Protein AF-A0A7J7LLU9-F1 (afdb_monomer_lite)

pLDDT: mean 73.97, std 15.57, range [24.39, 94.25]

Structure (mmCIF, N/CA/C/O backbone):
data_AF-A0A7J7LLU9-F1
#
_entry.id   AF-A0A7J7LLU9-F1
#
loop_
_atom_site.group_PDB
_atom_site.id
_atom_site.type_symbol
_atom_site.label_atom_id
_atom_site.label_alt_id
_atom_site.label_comp_id
_atom_site.label_asym_id
_atom_site.label_entity_id
_atom_site.label_seq_id
_atom_site.pdbx_PDB_ins_code
_atom_site.Cartn_x
_atom_site.Cartn_y
_atom_site.Cartn_z
_atom_site.occupancy
_atom_site.B_iso_or_equiv
_atom_site.auth_seq_id
_atom_site.auth_comp_id
_atom_site.auth_asym_id
_atom_site.auth_atom_id
_atom_site.pdbx_PDB_model_num
ATOM 1 N N . MET A 1 1 ? -19.104 -7.379 6.661 1.00 57.56 1 MET A N 1
ATOM 2 C CA . MET A 1 1 ? -17.693 -7.008 6.688 1.00 57.56 1 MET A CA 1
ATOM 3 C C . MET A 1 1 ? -17.121 -7.503 7.991 1.00 57.56 1 MET A C 1
ATOM 5 O O . MET A 1 1 ? -17.891 -7.613 8.938 1.00 57.56 1 MET A O 1
ATOM 9 N N . SER A 1 2 ? -15.827 -7.774 8.043 1.00 59.00 2 SER A N 1
ATOM 10 C CA . SER A 1 2 ? -15.127 -8.009 9.304 1.00 59.00 2 SER A CA 1
ATOM 11 C C . SER A 1 2 ? -13.886 -7.128 9.299 1.00 59.00 2 SER A C 1
ATOM 13 O O . SER A 1 2 ? -13.240 -7.003 8.257 1.00 59.00 2 SER A O 1
ATOM 15 N N . PHE A 1 3 ? -13.567 -6.512 10.433 1.00 58.91 3 PHE A N 1
ATOM 16 C CA . PHE A 1 3 ? -12.313 -5.789 10.603 1.00 58.91 3 PHE A CA 1
ATOM 17 C C . PHE A 1 3 ? -11.444 -6.492 11.642 1.00 58.91 3 PHE A C 1
ATOM 19 O O . PHE A 1 3 ? -11.948 -7.124 12.571 1.00 58.91 3 PHE A O 1
ATOM 26 N N . LEU A 1 4 ? -10.132 -6.385 11.471 1.00 58.47 4 LEU A N 1
ATOM 27 C CA . LEU A 1 4 ? -9.140 -6.811 12.444 1.00 58.47 4 LEU A CA 1
ATOM 28 C C . LEU A 1 4 ? -8.304 -5.590 12.811 1.00 58.47 4 LEU A C 1
ATOM 30 O O . LEU A 1 4 ? -7.737 -4.944 11.934 1.00 58.47 4 LEU A O 1
ATOM 34 N N . MET A 1 5 ? -8.205 -5.286 14.100 1.00 55.97 5 MET A N 1
ATOM 35 C CA . MET A 1 5 ? -7.286 -4.264 14.589 1.00 55.97 5 MET A CA 1
ATOM 36 C C . MET A 1 5 ? -6.122 -4.944 15.301 1.00 55.97 5 MET A C 1
ATOM 38 O O . MET A 1 5 ? -6.327 -5.760 16.198 1.00 55.97 5 MET A O 1
ATOM 42 N N . GLY A 1 6 ? -4.902 -4.632 14.875 1.00 57.25 6 GLY A N 1
ATOM 43 C CA . GLY A 1 6 ? -3.673 -5.154 15.460 1.00 57.25 6 GLY A CA 1
ATOM 44 C C . GLY A 1 6 ? -2.728 -4.023 15.844 1.00 57.25 6 GLY A C 1
ATOM 45 O O . GLY A 1 6 ? -2.480 -3.113 15.055 1.00 57.25 6 GLY A O 1
ATOM 46 N N . CYS A 1 7 ? -2.163 -4.089 17.048 1.00 57.28 7 CYS A N 1
ATOM 47 C CA . CYS A 1 7 ? -1.065 -3.214 17.449 1.00 57.28 7 CYS A CA 1
ATOM 48 C C . CYS A 1 7 ? 0.273 -3.869 17.091 1.00 57.28 7 CYS A C 1
ATOM 50 O O . CYS A 1 7 ? 0.553 -5.006 17.475 1.00 57.28 7 CYS A O 1
ATOM 52 N N . PHE A 1 8 ? 1.115 -3.149 16.358 1.00 57.97 8 PHE A N 1
ATOM 53 C CA . PHE A 1 8 ? 2.478 -3.547 16.058 1.00 57.97 8 PHE A CA 1
ATOM 54 C C . PHE A 1 8 ? 3.443 -2.906 17.057 1.00 57.97 8 PHE A C 1
ATOM 56 O O . PHE A 1 8 ? 3.805 -1.731 16.953 1.00 57.97 8 PHE A O 1
ATOM 63 N N . ARG A 1 9 ? 3.919 -3.723 18.004 1.00 53.53 9 ARG A N 1
ATOM 64 C CA . ARG A 1 9 ? 4.919 -3.332 19.004 1.00 53.53 9 ARG A CA 1
ATOM 65 C C . ARG A 1 9 ? 6.107 -4.283 18.990 1.00 53.53 9 ARG A C 1
ATOM 67 O O . ARG A 1 9 ? 6.215 -5.179 19.816 1.00 53.53 9 ARG A O 1
ATOM 74 N N . ASN A 1 10 ? 6.990 -4.112 18.006 1.00 50.97 10 ASN A N 1
ATOM 75 C CA . ASN A 1 10 ? 8.304 -4.768 17.884 1.00 50.97 10 ASN A CA 1
ATOM 76 C C . ASN A 1 10 ? 8.353 -6.312 18.053 1.00 50.97 10 ASN A C 1
ATOM 78 O O . ASN A 1 10 ? 9.434 -6.897 18.132 1.00 50.97 10 ASN A O 1
ATOM 82 N N . ARG A 1 11 ? 7.203 -6.994 18.068 1.00 41.09 11 ARG A N 1
ATOM 83 C CA . ARG A 1 11 ? 7.049 -8.448 18.044 1.00 41.09 11 ARG A CA 1
ATOM 84 C C . ARG A 1 11 ? 5.853 -8.780 17.159 1.00 41.09 11 ARG A C 1
ATOM 86 O O . ARG A 1 11 ? 4.738 -8.363 17.435 1.00 41.09 11 ARG A O 1
ATOM 93 N N . SER A 1 12 ? 6.162 -9.489 16.078 1.00 39.47 12 SER A N 1
ATOM 94 C CA . SER A 1 12 ? 5.261 -10.311 15.270 1.00 39.47 12 SER A CA 1
ATOM 95 C C . SER A 1 12 ? 3.945 -9.660 14.835 1.00 39.47 12 SER A C 1
ATOM 97 O O . SER A 1 12 ? 2.925 -9.777 15.505 1.00 39.47 12 SER A O 1
ATOM 99 N N . ILE A 1 13 ? 3.930 -9.089 13.626 1.00 42.97 13 ILE A N 1
ATOM 100 C CA . ILE A 1 13 ? 2.677 -9.019 12.870 1.00 42.97 13 ILE A CA 1
ATOM 101 C C . ILE A 1 13 ? 2.374 -10.459 12.420 1.00 42.97 13 ILE A C 1
ATOM 103 O O . ILE A 1 13 ? 3.027 -11.016 11.537 1.00 42.97 13 ILE A O 1
ATOM 107 N N . PHE A 1 14 ? 1.456 -11.124 13.118 1.00 33.66 14 PHE A N 1
ATOM 108 C CA . PHE A 1 14 ? 0.951 -12.435 12.723 1.00 33.66 14 PHE A CA 1
ATOM 109 C C . PHE A 1 14 ? -0.122 -12.229 11.650 1.00 33.66 14 PHE A C 1
ATOM 111 O O . PHE A 1 14 ? -1.303 -12.106 11.945 1.00 33.66 14 PHE A O 1
ATOM 118 N N . LEU A 1 15 ? 0.297 -12.192 10.386 1.00 35.56 15 LEU A N 1
ATOM 119 C CA . LEU A 1 15 ? -0.595 -12.242 9.220 1.00 35.56 15 LEU A CA 1
ATOM 120 C C . LEU A 1 15 ? -0.551 -13.638 8.573 1.00 35.56 15 LEU A C 1
ATOM 122 O O . LEU A 1 15 ? -0.476 -13.768 7.359 1.00 35.56 15 LEU A O 1
ATOM 126 N N . LEU A 1 16 ? -0.573 -14.703 9.386 1.00 24.89 16 LEU A N 1
ATOM 127 C CA . LEU A 1 16 ? -0.350 -16.092 8.944 1.00 24.89 16 LEU A CA 1
ATOM 128 C C . LEU A 1 16 ? -1.317 -16.594 7.851 1.00 24.89 16 LEU A C 1
ATOM 130 O O . LEU A 1 16 ? -0.971 -17.529 7.137 1.00 24.89 16 LEU A O 1
ATOM 134 N N . GLY A 1 17 ? -2.488 -15.975 7.671 1.00 25.89 17 GLY A N 1
ATOM 135 C CA . GLY A 1 17 ? -3.476 -16.401 6.670 1.00 25.89 17 GLY A CA 1
ATOM 136 C C . GLY A 1 17 ? -3.231 -15.923 5.230 1.00 25.89 17 GLY A C 1
ATOM 137 O O . GLY A 1 17 ? -3.802 -16.488 4.306 1.00 25.89 17 GLY A O 1
ATOM 138 N N . TRP A 1 18 ? -2.381 -14.913 5.008 1.00 29.16 18 TRP A N 1
ATOM 139 C CA . TRP A 1 18 ? -2.419 -14.094 3.777 1.00 29.16 18 TRP A CA 1
ATOM 140 C C . TRP A 1 18 ? -1.191 -14.251 2.853 1.00 29.16 18 TRP A C 1
ATOM 142 O O . TRP A 1 18 ? -1.019 -13.541 1.862 1.00 29.16 18 TRP A O 1
ATOM 152 N N . ILE A 1 19 ? -0.306 -15.204 3.161 1.00 31.84 19 ILE A N 1
ATOM 153 C CA . ILE A 1 19 ? 1.077 -15.266 2.651 1.00 31.84 19 ILE A CA 1
ATOM 154 C C . ILE A 1 19 ? 1.261 -16.410 1.643 1.00 31.84 19 ILE A C 1
ATOM 156 O O . ILE A 1 19 ? 2.181 -17.216 1.732 1.00 31.84 19 ILE A O 1
ATOM 160 N N . GLN A 1 20 ? 0.400 -16.522 0.635 1.00 24.39 20 GLN A N 1
ATOM 161 C CA . GLN A 1 20 ? 0.577 -17.557 -0.401 1.00 24.39 20 GLN A CA 1
ATOM 162 C C . GLN A 1 20 ? 1.414 -17.105 -1.610 1.00 24.39 20 GLN A C 1
ATOM 164 O O . GLN A 1 20 ? 1.593 -17.863 -2.562 1.00 24.39 20 GLN A O 1
ATOM 169 N N . ARG A 1 21 ? 2.013 -15.902 -1.591 1.00 40.53 21 ARG A N 1
ATOM 170 C CA . ARG A 1 21 ? 2.906 -15.426 -2.672 1.00 40.53 21 ARG A CA 1
ATOM 171 C C . ARG A 1 21 ? 4.311 -15.118 -2.172 1.00 40.53 21 ARG A C 1
ATOM 173 O O . ARG A 1 21 ? 4.477 -14.592 -1.078 1.00 40.53 21 ARG A O 1
ATOM 180 N N . ARG A 1 22 ? 5.321 -15.401 -3.013 1.00 39.81 22 ARG A N 1
ATOM 181 C CA . ARG A 1 22 ? 6.765 -15.246 -2.713 1.00 39.81 22 ARG A CA 1
ATOM 182 C C . ARG A 1 22 ? 7.116 -13.901 -2.047 1.00 39.81 22 ARG A C 1
ATOM 184 O O . ARG A 1 22 ? 7.969 -13.885 -1.172 1.00 39.81 22 ARG A O 1
ATOM 191 N N . LYS A 1 23 ? 6.411 -12.816 -2.399 1.00 48.94 23 LYS A N 1
ATOM 192 C CA . LYS A 1 23 ? 6.608 -11.460 -1.850 1.00 48.94 23 LYS A CA 1
ATOM 193 C C . LYS A 1 23 ? 6.263 -11.313 -0.359 1.00 48.94 23 LYS A C 1
ATOM 195 O O . LYS A 1 23 ? 6.900 -10.528 0.327 1.00 48.94 23 LYS A O 1
ATOM 200 N N . TYR A 1 24 ? 5.301 -12.078 0.158 1.00 57.88 24 TYR A N 1
ATOM 201 C CA . TYR A 1 24 ? 4.837 -11.953 1.548 1.00 57.88 24 TYR A CA 1
ATOM 202 C C . TYR A 1 24 ? 5.588 -12.872 2.512 1.00 57.88 24 TYR A C 1
ATOM 204 O O . TYR A 1 24 ? 5.457 -12.741 3.720 1.00 57.88 24 TYR A O 1
ATOM 212 N N . ARG A 1 25 ? 6.404 -13.799 1.995 1.00 66.69 25 ARG A N 1
ATOM 213 C CA . ARG A 1 25 ? 7.054 -14.830 2.812 1.00 66.69 25 ARG A CA 1
ATOM 214 C C . ARG A 1 25 ? 8.136 -14.258 3.734 1.00 66.69 25 ARG A C 1
ATOM 216 O O . ARG A 1 25 ? 8.286 -14.718 4.859 1.00 66.69 25 ARG A O 1
ATOM 223 N N . ALA A 1 26 ? 8.856 -13.238 3.270 1.00 77.25 26 ALA A N 1
ATOM 224 C CA . ALA A 1 26 ? 9.944 -12.615 4.018 1.00 77.25 26 ALA A CA 1
ATOM 225 C C . ALA A 1 26 ? 9.482 -11.933 5.325 1.00 77.25 26 ALA A C 1
ATOM 227 O O . ALA A 1 26 ? 9.965 -12.338 6.384 1.00 77.25 26 ALA A O 1
ATOM 228 N N . PRO A 1 27 ? 8.529 -10.974 5.319 1.00 76.94 27 PRO A N 1
ATOM 229 C CA . PRO A 1 27 ? 8.082 -10.325 6.556 1.00 76.94 27 PRO A CA 1
ATOM 230 C C . PRO A 1 27 ? 7.428 -11.294 7.548 1.00 76.94 27 PRO A C 1
ATOM 232 O O . PRO A 1 27 ? 7.518 -11.084 8.754 1.00 76.94 27 PRO A O 1
ATOM 235 N N . SER A 1 28 ? 6.823 -12.381 7.076 1.00 77.62 28 SER A N 1
ATOM 236 C CA . SER A 1 28 ? 6.160 -13.364 7.940 1.00 77.62 28 SER A CA 1
ATOM 237 C C . SER A 1 28 ? 7.116 -14.318 8.639 1.00 77.62 28 SER A C 1
ATOM 239 O O . SER A 1 28 ? 6.828 -14.757 9.746 1.00 77.62 28 SER A O 1
ATOM 241 N N . ILE A 1 29 ? 8.253 -14.623 8.009 1.00 81.88 29 ILE A N 1
ATOM 242 C CA . ILE A 1 29 ? 9.322 -15.417 8.626 1.00 81.88 29 ILE A CA 1
ATOM 243 C C . ILE A 1 29 ? 10.179 -14.531 9.536 1.00 81.88 29 ILE A C 1
ATOM 245 O O . ILE A 1 29 ? 10.506 -14.915 10.654 1.00 81.88 29 ILE A O 1
ATOM 249 N N . MET A 1 30 ? 10.556 -13.341 9.064 1.00 79.94 30 MET A N 1
ATOM 250 C CA . MET A 1 30 ? 11.519 -12.476 9.756 1.00 79.94 30 MET A CA 1
ATOM 251 C C . MET A 1 30 ? 10.879 -11.608 10.847 1.00 79.94 30 MET A C 1
ATOM 253 O O . MET A 1 30 ? 11.570 -11.169 11.770 1.00 79.94 30 MET A O 1
ATOM 257 N N . GLY A 1 31 ? 9.575 -11.349 10.735 1.00 80.31 31 GLY A N 1
ATOM 258 C CA . GLY A 1 31 ? 8.836 -10.421 11.580 1.00 80.31 31 GLY A CA 1
ATOM 259 C C . GLY A 1 31 ? 9.185 -8.948 11.325 1.00 80.31 31 GLY A C 1
ATOM 260 O O . GLY A 1 31 ? 10.328 -8.568 11.065 1.00 80.31 31 GLY A O 1
ATOM 261 N N . GLY A 1 32 ? 8.188 -8.080 11.481 1.00 81.38 32 GLY A N 1
ATOM 262 C CA . GLY A 1 32 ? 8.339 -6.629 11.358 1.00 81.38 32 GLY A CA 1
ATOM 263 C C . GLY A 1 32 ? 8.504 -6.121 9.929 1.00 81.38 32 GLY A C 1
ATOM 264 O O . GLY A 1 32 ? 8.006 -6.734 8.990 1.00 81.38 32 GLY A O 1
ATOM 265 N N . PHE A 1 33 ? 9.152 -4.962 9.775 1.00 82.94 33 PHE A N 1
ATOM 266 C CA . PHE A 1 33 ? 9.329 -4.319 8.474 1.00 82.94 33 PHE A CA 1
ATOM 267 C C . PHE A 1 33 ? 10.519 -4.912 7.729 1.00 82.94 33 PHE A C 1
ATOM 269 O O . PHE A 1 33 ? 11.625 -5.004 8.265 1.00 82.94 33 PHE A O 1
ATOM 276 N N . VAL A 1 34 ? 10.294 -5.288 6.477 1.00 85.50 34 VAL A N 1
ATOM 277 C CA . VAL A 1 34 ? 11.295 -5.930 5.631 1.00 85.50 34 VAL A CA 1
ATOM 278 C C . VAL A 1 34 ? 11.323 -5.237 4.274 1.00 85.50 34 VAL A C 1
ATOM 280 O O . VAL A 1 34 ? 10.278 -5.031 3.662 1.00 85.50 34 VAL A O 1
ATOM 283 N N . LEU A 1 35 ? 12.523 -4.901 3.809 1.00 84.62 35 LEU A N 1
ATOM 284 C CA . LEU A 1 35 ? 12.797 -4.379 2.477 1.00 84.62 35 LEU A CA 1
ATOM 285 C C . LEU A 1 35 ? 13.464 -5.472 1.639 1.00 84.62 35 LEU A C 1
ATOM 287 O O . LEU A 1 35 ? 14.501 -6.006 2.027 1.00 84.62 35 LEU A O 1
ATOM 291 N N . ILE A 1 36 ? 12.887 -5.781 0.481 1.00 86.19 36 ILE A N 1
ATOM 292 C CA . ILE A 1 36 ? 13.486 -6.682 -0.509 1.00 86.19 36 ILE A CA 1
ATOM 293 C C . ILE A 1 36 ? 14.165 -5.803 -1.562 1.00 86.19 36 ILE A C 1
ATOM 295 O O . ILE A 1 36 ? 13.470 -5.094 -2.290 1.00 86.19 36 ILE A O 1
ATOM 299 N N . ARG A 1 37 ? 15.502 -5.815 -1.621 1.00 83.75 37 ARG A N 1
ATOM 300 C CA . ARG A 1 37 ? 16.288 -5.002 -2.571 1.00 83.75 37 ARG A CA 1
ATOM 301 C C . ARG A 1 37 ? 16.492 -5.706 -3.905 1.00 83.75 37 ARG A C 1
ATOM 303 O O . ARG A 1 37 ? 16.450 -5.062 -4.946 1.00 83.75 37 ARG A O 1
ATOM 310 N N . SER A 1 38 ? 16.692 -7.019 -3.865 1.00 83.19 38 SER A N 1
ATOM 311 C CA . SER A 1 38 ? 16.819 -7.860 -5.052 1.00 83.19 38 SER A CA 1
ATOM 312 C C . SER A 1 38 ? 16.197 -9.231 -4.806 1.00 83.19 38 SER A C 1
ATOM 314 O O . SER A 1 38 ? 16.133 -9.709 -3.671 1.00 83.19 38 SER A O 1
ATOM 316 N N . TYR A 1 39 ? 15.715 -9.853 -5.880 1.00 83.44 39 TYR A N 1
ATOM 317 C CA . TYR A 1 39 ? 15.279 -11.250 -5.878 1.00 83.44 39 TYR A CA 1
ATOM 318 C C . TYR A 1 39 ? 16.368 -12.198 -6.383 1.00 83.44 39 TYR A C 1
ATOM 320 O O . TYR A 1 39 ? 16.317 -13.377 -6.041 1.00 83.44 39 TYR A O 1
ATOM 328 N N . ASP A 1 40 ? 17.318 -11.694 -7.176 1.00 86.81 40 ASP A N 1
ATOM 329 C CA . ASP A 1 40 ? 18.399 -12.479 -7.768 1.00 86.81 40 ASP A CA 1
ATOM 330 C C . ASP A 1 40 ? 19.693 -11.635 -7.889 1.00 86.81 40 ASP A C 1
ATOM 332 O O . ASP A 1 40 ? 19.743 -10.716 -8.710 1.00 86.81 40 ASP A O 1
ATOM 336 N N . PRO A 1 41 ? 20.707 -11.858 -7.026 1.00 91.62 41 PRO A N 1
ATOM 337 C CA . PRO A 1 41 ? 20.639 -12.717 -5.844 1.00 91.62 41 PRO A CA 1
ATOM 338 C C . PRO A 1 41 ? 19.623 -12.17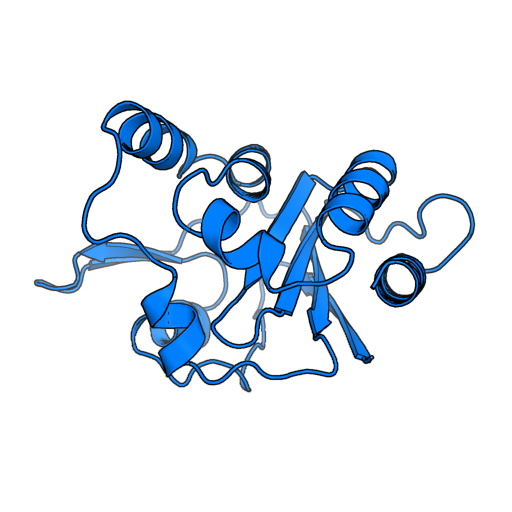4 -4.826 1.00 91.62 41 PRO A C 1
ATOM 340 O O . PRO A 1 41 ? 19.399 -10.965 -4.735 1.00 91.62 41 PRO A O 1
ATOM 343 N N . LEU A 1 42 ? 18.994 -13.066 -4.056 1.00 86.75 42 LEU A N 1
ATOM 344 C CA . LEU A 1 42 ? 18.011 -12.673 -3.046 1.00 86.75 42 LEU A CA 1
ATOM 345 C C . LEU A 1 42 ? 18.675 -11.835 -1.948 1.00 86.75 42 LEU A C 1
ATOM 347 O O . LEU A 1 42 ? 19.544 -12.320 -1.227 1.00 86.75 42 LEU A O 1
ATOM 351 N N . ASP A 1 43 ? 18.211 -10.601 -1.787 1.00 86.12 43 ASP A N 1
ATOM 352 C CA . ASP A 1 43 ? 18.772 -9.643 -0.842 1.00 86.12 43 ASP A CA 1
ATOM 353 C C . ASP A 1 43 ? 17.653 -8.931 -0.080 1.00 86.12 43 ASP A C 1
ATOM 355 O O . ASP A 1 43 ? 16.840 -8.185 -0.642 1.00 86.12 43 ASP A O 1
ATOM 359 N N . ILE A 1 44 ? 17.595 -9.214 1.219 1.00 87.56 44 ILE A N 1
ATOM 360 C CA . ILE A 1 44 ? 16.505 -8.834 2.109 1.00 87.56 44 ILE A CA 1
ATOM 361 C C . ILE A 1 44 ? 17.085 -8.183 3.360 1.00 87.56 44 ILE A C 1
ATOM 363 O O . ILE A 1 44 ? 17.899 -8.777 4.065 1.00 87.56 44 ILE A O 1
ATOM 367 N N . ILE A 1 45 ? 16.601 -6.987 3.685 1.00 87.00 45 ILE A N 1
ATOM 368 C CA . ILE A 1 45 ? 17.001 -6.239 4.875 1.00 87.00 45 ILE A CA 1
ATOM 369 C C . ILE A 1 45 ? 15.801 -6.073 5.798 1.00 87.00 45 ILE A C 1
ATOM 371 O O . ILE A 1 45 ? 14.750 -5.574 5.397 1.00 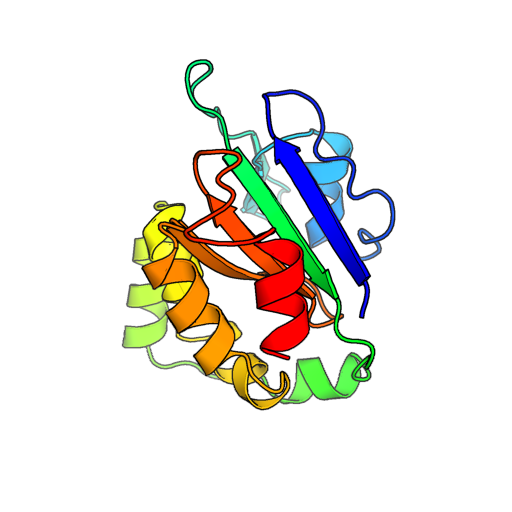87.00 45 ILE A O 1
ATOM 375 N N . ARG A 1 46 ? 15.975 -6.423 7.074 1.00 85.81 46 ARG A N 1
ATOM 376 C CA . ARG A 1 46 ? 15.015 -6.056 8.117 1.00 85.81 46 ARG A CA 1
ATOM 377 C C . ARG A 1 46 ? 15.220 -4.597 8.511 1.00 85.81 46 ARG A C 1
ATOM 379 O O . ARG A 1 46 ? 16.305 -4.207 8.941 1.00 85.81 46 ARG A O 1
ATOM 386 N N . LEU A 1 47 ? 14.169 -3.799 8.391 1.00 83.88 47 LEU A N 1
ATOM 387 C CA . LEU A 1 47 ? 14.186 -2.401 8.793 1.00 83.88 47 LEU A CA 1
ATOM 388 C C . LEU A 1 47 ? 13.944 -2.292 10.300 1.00 83.88 47 LEU A C 1
ATOM 390 O O . LEU A 1 47 ? 13.067 -2.951 10.865 1.00 83.88 47 LEU A O 1
ATOM 394 N N . ARG A 1 48 ? 14.735 -1.442 10.960 1.00 82.75 48 ARG A N 1
ATOM 395 C CA . ARG A 1 48 ? 14.561 -1.139 12.383 1.00 82.75 48 ARG A CA 1
ATOM 396 C C . ARG A 1 48 ? 13.473 -0.086 12.544 1.00 82.75 48 ARG A C 1
ATOM 398 O O . ARG A 1 48 ? 13.565 0.990 11.962 1.00 82.75 48 ARG A O 1
ATOM 405 N N . PHE A 1 49 ? 12.469 -0.395 13.358 1.00 79.50 49 PHE A N 1
ATOM 406 C CA . PHE A 1 49 ? 11.455 0.568 13.769 1.00 79.50 49 PHE A CA 1
ATOM 407 C C . PHE A 1 49 ? 11.809 1.141 15.154 1.00 79.50 49 PHE A C 1
ATOM 409 O O . PHE A 1 49 ? 12.289 0.378 16.000 1.00 79.50 49 PHE A O 1
ATOM 416 N N . PRO A 1 50 ? 11.618 2.450 15.411 1.00 80.44 50 PRO A N 1
ATOM 417 C CA . PRO A 1 50 ? 11.951 3.053 16.701 1.00 80.44 50 PRO A CA 1
ATOM 418 C C . PRO A 1 50 ? 11.203 2.374 17.852 1.00 80.44 50 PRO A C 1
ATOM 420 O O . PRO A 1 50 ? 9.979 2.276 17.821 1.00 80.44 50 PRO A O 1
ATOM 423 N N . MET A 1 51 ? 11.925 1.933 18.888 1.00 73.62 51 MET A N 1
ATOM 424 C CA . MET A 1 51 ? 11.332 1.173 20.001 1.00 73.62 51 MET A CA 1
ATOM 425 C C . MET A 1 51 ? 10.344 1.983 20.845 1.00 73.62 51 MET A C 1
ATOM 427 O O . MET A 1 51 ? 9.510 1.397 21.528 1.00 73.62 51 MET A O 1
ATOM 431 N N . GLN A 1 52 ? 10.444 3.313 20.811 1.00 77.56 52 GLN A N 1
ATOM 432 C CA . GLN A 1 52 ? 9.578 4.218 21.567 1.00 77.56 52 GLN A CA 1
ATOM 433 C C . GLN A 1 52 ? 8.282 4.560 20.822 1.00 77.56 52 GLN A C 1
ATOM 435 O O . GLN A 1 52 ? 7.464 5.308 21.347 1.00 77.56 52 GLN A O 1
ATOM 440 N N . LYS A 1 53 ? 8.110 4.074 19.586 1.00 78.12 53 LYS A N 1
ATOM 441 C CA . LYS A 1 53 ? 6.920 4.330 18.774 1.00 78.12 53 LYS A CA 1
ATOM 442 C C . LYS A 1 53 ? 6.066 3.073 18.682 1.00 78.12 53 LYS A C 1
ATOM 444 O O . LYS A 1 53 ? 6.583 1.967 18.541 1.00 78.12 53 LYS A O 1
ATOM 449 N N . GLU A 1 54 ? 4.759 3.275 18.695 1.00 79.56 54 GLU A N 1
ATOM 450 C CA . GLU A 1 54 ? 3.767 2.240 18.424 1.00 79.56 54 GLU A CA 1
ATOM 451 C C . GLU A 1 54 ? 3.087 2.542 17.090 1.00 79.56 54 GLU A C 1
ATOM 453 O O . GLU A 1 54 ? 2.890 3.705 16.726 1.00 79.56 54 GLU A O 1
ATOM 458 N N . LEU A 1 55 ? 2.776 1.487 16.341 1.00 80.19 55 LEU A N 1
ATOM 459 C CA . LEU A 1 55 ? 1.966 1.580 15.136 1.00 80.19 55 LEU A CA 1
ATOM 460 C C . LEU A 1 55 ? 0.781 0.648 15.269 1.00 80.19 55 LEU A C 1
ATOM 462 O O . LEU A 1 55 ? 0.937 -0.520 15.605 1.00 80.19 55 LEU A O 1
ATOM 466 N N . PHE A 1 56 ? -0.390 1.157 14.945 1.00 81.06 56 PHE A N 1
ATOM 467 C CA . PHE A 1 56 ? -1.618 0.392 14.899 1.00 81.06 56 PHE A CA 1
ATOM 468 C C . PHE A 1 56 ? -2.002 0.200 13.441 1.00 81.06 56 PHE A C 1
ATOM 470 O O . PHE A 1 56 ? -1.920 1.133 12.638 1.00 81.06 56 PHE A O 1
ATOM 477 N N . PHE A 1 57 ? -2.385 -1.031 13.121 1.00 81.94 57 PHE A N 1
ATOM 478 C CA . PHE A 1 57 ? -2.864 -1.439 11.816 1.00 81.94 57 PHE A CA 1
ATOM 479 C C . PHE A 1 57 ? -4.325 -1.849 11.943 1.00 81.94 57 PHE A C 1
ATOM 481 O O . PHE A 1 57 ? -4.655 -2.776 12.686 1.00 81.94 57 PHE A O 1
ATOM 488 N N . VAL A 1 58 ? -5.194 -1.170 11.205 1.00 81.50 58 VAL A N 1
ATOM 489 C CA . VAL A 1 58 ? -6.606 -1.541 11.0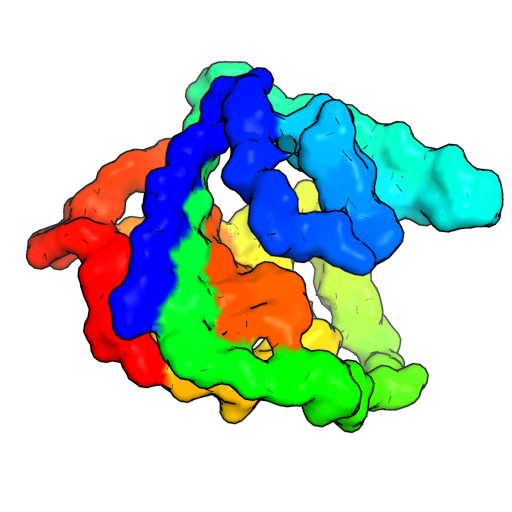79 1.00 81.50 58 VAL A CA 1
ATOM 490 C C . VAL A 1 58 ? -6.787 -2.138 9.697 1.00 81.50 58 VAL A C 1
ATOM 492 O O . VAL A 1 58 ? -6.498 -1.482 8.698 1.00 81.50 58 VAL A O 1
ATOM 495 N N . LEU A 1 59 ? -7.208 -3.396 9.643 1.00 81.81 59 LEU A N 1
ATOM 496 C CA . LEU A 1 59 ? -7.452 -4.125 8.409 1.00 81.81 59 LEU A CA 1
ATOM 497 C C . LEU A 1 59 ? -8.951 -4.311 8.234 1.00 81.81 59 LEU A C 1
ATOM 499 O O . LEU A 1 59 ? -9.618 -4.844 9.122 1.00 81.81 59 LEU A O 1
ATOM 503 N N . VAL A 1 60 ? -9.468 -3.919 7.078 1.00 80.06 60 VAL A N 1
ATOM 504 C CA . VAL A 1 60 ? -10.863 -4.142 6.704 1.00 80.06 60 VAL A CA 1
ATOM 505 C C . VAL A 1 60 ? -10.894 -4.892 5.393 1.00 80.06 60 VAL A C 1
ATOM 507 O O . VAL A 1 60 ? -10.446 -4.392 4.363 1.00 80.06 60 VAL A O 1
ATOM 510 N N . ASN A 1 61 ? -11.424 -6.109 5.455 1.00 80.50 61 ASN A N 1
ATOM 511 C CA . ASN A 1 61 ? -11.579 -6.943 4.279 1.00 80.50 61 ASN A CA 1
ATOM 512 C C . ASN A 1 61 ? -12.990 -6.747 3.698 1.00 80.50 61 ASN A C 1
ATOM 514 O O . ASN A 1 61 ? -13.973 -6.998 4.418 1.00 80.50 61 ASN A O 1
ATOM 518 N N . PRO A 1 62 ? -13.130 -6.318 2.430 1.00 73.81 62 PRO A N 1
ATOM 519 C CA . PRO A 1 62 ? -14.422 -6.322 1.766 1.00 73.81 62 PRO A CA 1
ATOM 520 C C . PRO A 1 62 ? -15.013 -7.737 1.713 1.00 73.81 62 PRO A C 1
ATOM 522 O O . PRO A 1 62 ? -14.322 -8.731 1.527 1.00 73.81 62 PRO A O 1
ATOM 525 N N . LYS A 1 63 ? -16.342 -7.855 1.833 1.00 70.31 63 LYS A N 1
ATOM 526 C CA . LYS A 1 63 ? -17.058 -9.143 1.675 1.00 70.31 63 LYS A CA 1
ATOM 527 C C . LYS A 1 63 ? -17.016 -9.704 0.239 1.00 70.31 63 LYS A C 1
ATOM 529 O O . LYS A 1 63 ? -17.653 -10.717 -0.034 1.00 70.31 63 LYS A O 1
ATOM 534 N N . PHE A 1 64 ? -16.319 -9.039 -0.675 1.00 70.38 64 PHE A N 1
ATOM 535 C CA . PHE A 1 64 ? -16.225 -9.389 -2.083 1.00 70.38 64 PHE A CA 1
ATOM 536 C C . PHE A 1 64 ? -14.774 -9.701 -2.438 1.00 70.38 64 PHE A C 1
ATOM 538 O O . PHE A 1 64 ? -13.889 -8.880 -2.219 1.00 70.38 64 PHE A O 1
ATOM 545 N N . GLU A 1 65 ? -14.555 -10.866 -3.040 1.00 69.44 65 GLU A N 1
ATOM 546 C CA . GLU A 1 65 ? -13.250 -11.273 -3.543 1.00 69.44 65 GLU A CA 1
ATOM 547 C C . GLU A 1 65 ? -13.241 -11.160 -5.072 1.00 69.44 65 GLU A C 1
ATOM 549 O O . GLU A 1 65 ? -13.962 -11.866 -5.784 1.00 69.44 65 GLU A O 1
ATOM 554 N N . ALA A 1 66 ? -12.424 -10.250 -5.604 1.00 69.81 66 ALA A N 1
ATOM 555 C CA . ALA A 1 66 ? -12.213 -10.170 -7.041 1.00 69.81 66 ALA A CA 1
ATOM 556 C C . ALA A 1 66 ? -11.257 -11.293 -7.489 1.00 69.81 66 ALA A C 1
ATOM 558 O O . ALA A 1 66 ? -10.182 -11.459 -6.906 1.00 69.81 66 ALA A O 1
ATOM 559 N N . PRO A 1 67 ? -11.559 -12.031 -8.577 1.00 76.56 67 PRO A N 1
ATOM 560 C CA . PRO A 1 67 ? -10.632 -13.015 -9.121 1.00 76.56 67 PRO A CA 1
ATOM 561 C C . PRO A 1 67 ? -9.264 -12.381 -9.385 1.00 76.56 67 PRO A C 1
ATOM 563 O O . PRO A 1 67 ? -9.181 -11.377 -10.097 1.00 76.56 67 PRO A O 1
ATOM 566 N N . THR A 1 68 ? -8.168 -12.983 -8.903 1.00 74.69 68 THR A N 1
ATOM 567 C CA . THR A 1 68 ? -6.837 -12.361 -9.050 1.00 74.69 68 THR A CA 1
ATOM 568 C C . THR A 1 68 ? -6.468 -12.088 -10.514 1.00 74.69 68 THR A C 1
ATOM 570 O O . THR A 1 68 ? -5.712 -11.164 -10.807 1.00 74.69 68 THR A O 1
ATOM 573 N N . LYS A 1 69 ? -7.003 -12.869 -11.461 1.00 79.06 69 LYS A N 1
ATOM 574 C CA . LYS A 1 69 ? -6.817 -12.611 -12.895 1.00 79.06 69 LYS A CA 1
ATOM 575 C C . LYS A 1 69 ? -7.353 -11.231 -13.301 1.00 79.06 69 LYS A C 1
ATOM 577 O O . LYS A 1 69 ? -6.674 -10.536 -14.045 1.00 79.06 69 LYS A O 1
ATOM 582 N N . LYS A 1 70 ? -8.512 -10.814 -12.775 1.00 78.19 70 LYS A N 1
ATOM 583 C CA . LYS A 1 70 ? -9.093 -9.484 -13.023 1.00 78.19 70 LYS A CA 1
ATOM 584 C C . LYS A 1 70 ? -8.243 -8.377 -12.400 1.00 78.19 70 LYS A C 1
ATOM 586 O O . LYS A 1 70 ? -7.941 -7.407 -13.076 1.00 78.19 70 LYS A O 1
ATOM 591 N N . ILE A 1 71 ? -7.775 -8.570 -11.166 1.00 82.00 71 ILE A N 1
ATOM 592 C CA . ILE A 1 71 ? -6.886 -7.612 -10.484 1.00 82.00 71 ILE A CA 1
ATOM 593 C C . ILE A 1 71 ? -5.568 -7.442 -11.243 1.00 82.00 71 ILE A C 1
ATOM 595 O O . ILE A 1 71 ? -5.072 -6.338 -11.403 1.00 82.00 71 ILE A O 1
ATOM 599 N N . ARG A 1 72 ? -4.984 -8.526 -11.759 1.00 81.56 72 ARG A N 1
ATOM 600 C CA . ARG A 1 72 ? -3.754 -8.422 -12.555 1.00 81.56 72 ARG A CA 1
ATOM 601 C C . ARG A 1 72 ? -3.975 -7.729 -13.896 1.00 81.56 72 ARG A C 1
ATOM 603 O O . ARG A 1 72 ? -3.057 -7.082 -14.379 1.00 81.56 72 ARG A O 1
ATOM 610 N N . ALA A 1 73 ? -5.163 -7.869 -14.479 1.00 85.19 73 ALA A N 1
ATOM 611 C CA . ALA A 1 73 ? -5.493 -7.290 -15.775 1.00 85.19 73 ALA A CA 1
ATOM 612 C C . ALA A 1 73 ? -5.697 -5.766 -15.737 1.00 85.19 73 ALA A C 1
ATOM 614 O O . ALA A 1 73 ? -5.648 -5.144 -16.792 1.00 85.19 73 ALA A O 1
ATOM 615 N N . VAL A 1 74 ? -5.914 -5.156 -14.563 1.00 86.25 74 VAL A N 1
ATOM 616 C CA . VAL A 1 74 ? -6.069 -3.690 -14.466 1.00 86.25 74 VAL A CA 1
ATOM 617 C C . VAL A 1 74 ? -4.741 -2.930 -14.492 1.00 86.25 74 VAL A C 1
ATOM 619 O O . VAL A 1 74 ? -4.740 -1.710 -14.665 1.00 86.25 74 VAL A O 1
ATOM 622 N N . PHE A 1 75 ? -3.610 -3.621 -14.318 1.00 86.25 75 PHE A N 1
ATOM 623 C CA . PHE A 1 75 ? -2.303 -2.974 -14.336 1.00 86.25 75 PHE A CA 1
ATOM 624 C C . PHE A 1 75 ? -1.819 -2.759 -15.770 1.00 86.25 75 PHE A C 1
ATOM 626 O O . PHE A 1 75 ? -1.860 -3.694 -16.573 1.00 86.25 75 PHE A O 1
ATOM 633 N N . PRO A 1 76 ? -1.340 -1.549 -16.099 1.00 84.12 76 PRO A N 1
ATOM 634 C CA . PRO A 1 76 ? -0.804 -1.279 -17.420 1.00 84.12 76 PRO A CA 1
ATOM 635 C C . PRO A 1 76 ? 0.549 -1.979 -17.607 1.00 84.12 76 PRO A C 1
ATOM 637 O O . PRO A 1 76 ? 1.278 -2.225 -16.644 1.00 84.12 76 PRO A O 1
ATOM 640 N N . SER A 1 77 ? 0.898 -2.273 -18.859 1.00 88.19 77 SER A N 1
ATOM 641 C CA . SER A 1 77 ? 2.237 -2.753 -19.224 1.00 88.19 77 SER A CA 1
ATOM 642 C C . SER A 1 77 ? 3.302 -1.659 -19.116 1.00 88.19 77 SER A C 1
ATOM 644 O O . SER A 1 77 ? 4.478 -1.966 -18.950 1.00 88.19 77 SER A O 1
ATOM 646 N N . GLU A 1 78 ? 2.888 -0.393 -19.193 1.00 91.62 78 GLU A N 1
ATOM 647 C CA . GLU A 1 78 ? 3.754 0.784 -19.190 1.00 91.62 78 GLU A CA 1
ATOM 648 C C . GLU A 1 78 ? 3.255 1.819 -18.176 1.00 91.62 78 GLU A C 1
ATOM 650 O O . GLU A 1 78 ? 2.056 1.935 -17.915 1.00 91.62 78 GLU A O 1
ATOM 655 N N . ILE A 1 79 ? 4.181 2.582 -17.599 1.00 92.69 79 ILE A N 1
ATOM 656 C CA . ILE A 1 79 ? 3.891 3.642 -16.627 1.00 92.69 79 ILE A CA 1
ATOM 657 C C . ILE A 1 79 ? 4.609 4.925 -17.030 1.00 92.69 79 ILE A C 1
ATOM 659 O O . ILE A 1 79 ? 5.694 4.884 -17.613 1.00 92.69 79 ILE A O 1
ATOM 663 N N . ALA A 1 80 ? 4.027 6.074 -16.691 1.00 94.25 80 ALA A N 1
ATOM 664 C CA . ALA A 1 80 ? 4.684 7.349 -16.921 1.00 94.25 80 ALA A CA 1
ATOM 665 C C . ALA A 1 80 ? 5.930 7.479 -16.030 1.00 94.25 80 ALA A C 1
ATOM 667 O O . ALA A 1 80 ? 5.915 7.125 -14.848 1.00 94.25 80 ALA A O 1
ATOM 668 N N . ILE A 1 81 ? 7.002 8.057 -16.577 1.00 93.56 81 ILE A N 1
ATOM 669 C CA . ILE A 1 81 ? 8.259 8.258 -15.842 1.00 93.56 81 ILE A CA 1
ATOM 670 C C . ILE A 1 81 ? 8.064 9.106 -14.577 1.00 93.56 81 ILE A C 1
ATOM 672 O O . ILE A 1 81 ? 8.686 8.841 -13.551 1.00 93.56 81 ILE A O 1
ATOM 676 N N . LEU A 1 82 ? 7.158 10.088 -14.621 1.00 93.69 82 LEU A N 1
ATOM 677 C CA . LEU A 1 82 ? 6.843 10.936 -13.471 1.00 93.69 82 LEU A CA 1
ATOM 678 C C . LEU A 1 82 ? 6.187 10.144 -12.335 1.00 93.69 82 LEU A C 1
ATOM 680 O O . LEU A 1 82 ? 6.544 10.349 -11.175 1.00 93.69 82 LEU A O 1
ATOM 684 N N . ASP A 1 83 ? 5.294 9.203 -12.653 1.00 90.56 83 ASP A N 1
ATOM 685 C CA . ASP A 1 83 ? 4.683 8.328 -11.647 1.00 90.56 83 ASP A CA 1
ATOM 686 C C . ASP A 1 83 ? 5.726 7.363 -11.065 1.00 90.56 83 ASP A C 1
ATOM 688 O O . ASP A 1 83 ? 5.776 7.166 -9.852 1.00 90.56 83 ASP A O 1
ATOM 692 N N . HIS A 1 84 ? 6.634 6.836 -11.896 1.00 89.94 84 HIS A N 1
ATOM 693 C CA . HIS A 1 84 ? 7.754 6.013 -11.427 1.00 89.94 84 HIS A CA 1
ATOM 694 C C . HIS A 1 84 ? 8.670 6.771 -10.454 1.00 89.94 84 HIS A C 1
ATOM 696 O O . HIS A 1 84 ? 9.002 6.253 -9.385 1.00 89.94 84 HIS A O 1
ATOM 702 N N . ILE A 1 85 ? 9.070 7.999 -10.798 1.00 89.00 85 ILE A N 1
ATOM 703 C CA . ILE A 1 85 ? 9.894 8.861 -9.936 1.00 89.00 85 ILE A CA 1
ATOM 704 C C . ILE A 1 85 ? 9.145 9.177 -8.634 1.00 89.00 85 ILE A C 1
ATOM 706 O O . ILE A 1 85 ? 9.719 9.074 -7.545 1.00 89.00 85 ILE A O 1
ATOM 710 N N . SER A 1 86 ? 7.857 9.519 -8.722 1.00 87.56 86 SER A N 1
ATOM 711 C CA . SER A 1 86 ? 7.024 9.825 -7.556 1.00 87.56 86 SER A CA 1
ATOM 712 C C . SER A 1 86 ? 6.905 8.634 -6.603 1.00 87.56 86 SER A C 1
ATOM 714 O O . SER A 1 86 ? 7.143 8.794 -5.408 1.00 87.56 86 SER A O 1
ATOM 716 N N . ASN A 1 87 ? 6.622 7.432 -7.101 1.00 86.44 87 ASN A N 1
ATOM 717 C CA . ASN A 1 87 ? 6.541 6.237 -6.260 1.00 86.44 87 ASN A CA 1
ATOM 718 C C . ASN A 1 87 ? 7.910 5.845 -5.678 1.00 86.44 87 ASN A C 1
ATOM 720 O O . ASN A 1 87 ? 8.014 5.525 -4.494 1.00 86.44 87 ASN A O 1
ATOM 724 N N . SER A 1 88 ? 8.976 5.908 -6.482 1.00 85.38 88 SER A N 1
ATOM 725 C CA . SER A 1 88 ? 10.324 5.506 -6.052 1.00 85.38 88 SER A CA 1
ATOM 726 C C . SER A 1 88 ? 10.916 6.451 -5.006 1.00 85.38 88 SER A C 1
ATOM 728 O O . SER A 1 88 ? 11.569 6.007 -4.071 1.00 85.38 88 SER A O 1
ATOM 730 N N . SER A 1 89 ? 10.666 7.757 -5.119 1.00 83.69 89 SER A N 1
ATOM 731 C CA . SER A 1 89 ? 11.119 8.742 -4.122 1.00 83.69 89 SER A CA 1
ATOM 732 C C . SER A 1 89 ? 10.408 8.601 -2.774 1.00 83.69 89 SER A C 1
ATOM 734 O O . SER A 1 89 ? 10.966 8.956 -1.735 1.00 83.69 89 SER A O 1
ATOM 736 N N . GLN A 1 90 ? 9.189 8.061 -2.771 1.00 78.88 90 GLN A N 1
ATOM 737 C CA . GLN A 1 90 ? 8.383 7.920 -1.563 1.00 78.88 90 GLN A CA 1
ATOM 738 C C . GLN A 1 90 ? 8.627 6.606 -0.823 1.00 78.88 90 GLN A C 1
ATOM 740 O O . GLN A 1 90 ? 8.275 6.525 0.352 1.00 78.88 90 GLN A O 1
ATOM 745 N N . SER A 1 91 ? 9.301 5.621 -1.429 1.00 71.25 91 SER A N 1
ATOM 746 C CA . SER A 1 91 ? 9.515 4.281 -0.856 1.00 71.25 91 SER A CA 1
ATOM 747 C C . SER A 1 91 ? 10.230 4.263 0.505 1.00 71.25 91 SER A C 1
ATOM 749 O O . SER A 1 91 ? 10.172 3.261 1.215 1.00 71.25 91 SER A O 1
ATOM 751 N N . GLY A 1 92 ? 10.893 5.358 0.894 1.00 68.62 92 GLY A N 1
ATOM 752 C CA . GLY A 1 92 ? 11.511 5.533 2.214 1.00 68.62 92 GLY A CA 1
ATOM 753 C C . GLY A 1 92 ? 10.599 6.130 3.297 1.00 68.62 92 GLY A C 1
ATOM 754 O O . GLY A 1 92 ? 11.014 6.224 4.451 1.00 68.62 92 GLY A O 1
ATOM 755 N N . SER A 1 93 ? 9.377 6.555 2.964 1.00 71.00 93 SER A N 1
ATOM 756 C CA . SER A 1 93 ? 8.491 7.308 3.863 1.00 71.00 93 SER A CA 1
ATOM 757 C C . SER A 1 93 ? 7.216 6.532 4.199 1.00 71.00 93 SER A C 1
ATOM 759 O O . SER A 1 93 ? 6.338 6.388 3.364 1.00 71.00 93 SER A O 1
ATOM 761 N N . LEU A 1 94 ? 7.066 6.048 5.436 1.00 67.75 94 LEU A N 1
ATOM 762 C CA . LEU A 1 94 ? 5.922 5.191 5.786 1.00 67.75 94 LEU A CA 1
ATOM 763 C C . LEU A 1 94 ? 4.566 5.904 5.654 1.00 67.75 94 LEU A C 1
ATOM 765 O O . LEU A 1 94 ? 3.641 5.320 5.124 1.00 67.75 94 LEU A O 1
ATOM 769 N N . GLY A 1 95 ? 4.427 7.149 6.119 1.00 67.31 95 GLY A N 1
ATOM 770 C CA . GLY A 1 95 ? 3.129 7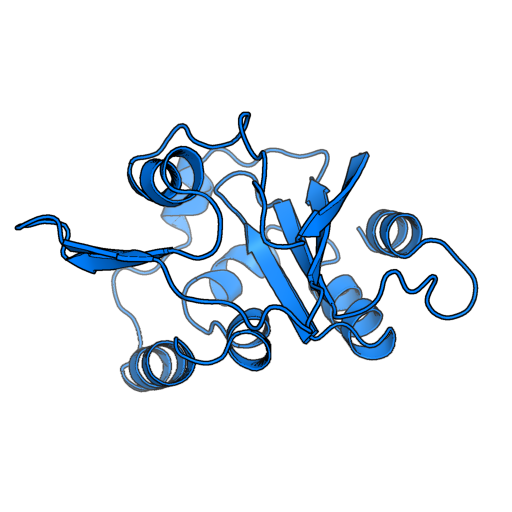.839 6.083 1.00 67.31 95 GLY A CA 1
ATOM 771 C C . GLY A 1 95 ? 2.740 8.294 4.677 1.00 67.31 95 GLY A C 1
ATOM 772 O O . GLY A 1 95 ? 1.728 7.873 4.129 1.00 67.31 95 GLY A O 1
ATOM 773 N N . LYS A 1 96 ? 3.588 9.127 4.061 1.00 63.78 96 LYS A N 1
ATOM 774 C CA . LYS A 1 96 ? 3.279 9.741 2.766 1.00 63.78 96 LYS A CA 1
ATOM 775 C C . LYS A 1 96 ? 3.215 8.720 1.628 1.00 63.78 96 LYS A C 1
ATOM 777 O O . LYS A 1 96 ? 2.404 8.907 0.729 1.00 63.78 96 LYS A O 1
ATOM 782 N N . ALA A 1 97 ? 3.996 7.636 1.679 1.00 67.38 97 ALA A N 1
ATOM 783 C CA . ALA A 1 97 ? 3.954 6.600 0.646 1.00 67.38 97 ALA A CA 1
ATOM 784 C C . ALA A 1 97 ? 2.639 5.821 0.610 1.00 67.38 97 ALA A C 1
ATOM 786 O O . ALA A 1 97 ? 2.242 5.398 -0.468 1.00 67.38 97 ALA A O 1
ATOM 787 N N . LEU A 1 98 ? 1.971 5.637 1.755 1.00 71.38 98 LEU A N 1
ATOM 788 C CA . LEU A 1 98 ? 0.750 4.829 1.813 1.00 71.38 98 LEU A CA 1
ATOM 789 C C . LEU A 1 98 ? -0.384 5.462 1.007 1.00 71.38 98 LEU A C 1
ATOM 791 O O . LEU A 1 98 ? -1.065 4.755 0.289 1.00 71.38 98 LEU A O 1
ATOM 795 N N . SER A 1 99 ? -0.537 6.787 1.061 1.00 71.31 99 SER A N 1
ATOM 796 C CA . SER A 1 99 ? -1.656 7.479 0.403 1.00 71.31 99 SER A CA 1
ATOM 797 C C . SER A 1 99 ? -1.313 8.090 -0.962 1.00 71.31 99 SER A C 1
ATOM 799 O O . SER A 1 99 ? -2.072 8.918 -1.467 1.00 71.31 99 SER A O 1
ATOM 801 N N . SER A 1 100 ? -0.152 7.779 -1.541 1.00 79.12 100 SER A N 1
ATOM 802 C CA . SER A 1 100 ? 0.369 8.490 -2.720 1.00 79.12 100 SER A CA 1
ATOM 803 C C . SER A 1 100 ? 0.811 7.588 -3.866 1.00 79.12 100 SER A C 1
ATOM 805 O O . SER A 1 100 ? 1.413 8.088 -4.816 1.00 79.12 100 SER A O 1
ATOM 807 N N . ASP A 1 101 ? 0.517 6.288 -3.807 1.00 85.19 101 ASP A N 1
ATOM 808 C CA . ASP A 1 101 ? 0.830 5.370 -4.897 1.00 85.19 101 ASP A CA 1
ATOM 809 C C . ASP A 1 101 ? 0.017 5.730 -6.154 1.00 85.19 101 ASP A C 1
ATOM 811 O O . ASP A 1 101 ? -1.208 5.592 -6.211 1.00 85.19 101 ASP A O 1
ATOM 815 N N . ARG A 1 102 ? 0.723 6.186 -7.193 1.00 86.12 102 ARG A N 1
ATOM 816 C CA . ARG A 1 102 ? 0.130 6.607 -8.473 1.00 86.12 102 ARG A CA 1
ATOM 817 C C . ARG A 1 102 ? 0.084 5.490 -9.514 1.00 86.12 102 ARG A C 1
ATOM 819 O O . ARG A 1 102 ? -0.428 5.697 -10.610 1.00 86.12 102 ARG A O 1
ATOM 826 N N . ILE A 1 103 ? 0.617 4.315 -9.194 1.00 86.31 103 ILE A N 1
ATOM 827 C CA . ILE A 1 103 ? 0.802 3.200 -10.124 1.00 86.31 103 ILE A CA 1
ATOM 828 C C . ILE A 1 103 ? -0.152 2.059 -9.789 1.00 86.31 103 ILE A C 1
ATOM 830 O O . ILE A 1 103 ? -0.976 1.685 -10.623 1.00 86.31 103 ILE A O 1
ATOM 834 N N . VAL A 1 104 ? -0.033 1.478 -8.594 1.00 86.12 104 VAL A N 1
ATOM 835 C CA . VAL A 1 104 ? -0.758 0.255 -8.226 1.00 86.12 104 VAL A CA 1
ATOM 836 C C . VAL A 1 104 ? -2.113 0.623 -7.639 1.00 86.12 104 VAL A C 1
ATOM 838 O O . VAL A 1 104 ? -3.147 0.243 -8.191 1.00 86.12 104 VAL A O 1
ATO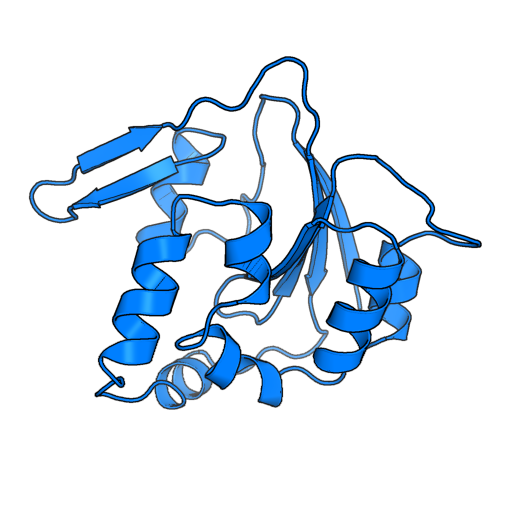M 841 N N . GLU A 1 105 ? -2.135 1.406 -6.561 1.00 83.38 105 GLU A N 1
ATOM 842 C CA . GLU A 1 105 ? -3.385 1.739 -5.866 1.00 83.38 105 GLU A CA 1
ATOM 843 C C . GLU A 1 105 ? -4.346 2.568 -6.706 1.00 83.38 105 GLU A C 1
ATOM 845 O O . GLU A 1 105 ? -5.557 2.350 -6.634 1.00 83.38 105 GLU A O 1
ATOM 850 N N . LEU A 1 106 ? -3.830 3.448 -7.570 1.00 85.62 106 LEU A N 1
ATOM 851 C CA . LEU A 1 106 ? -4.655 4.209 -8.509 1.00 85.62 106 LEU A CA 1
ATOM 852 C C . LEU A 1 106 ? -5.517 3.291 -9.394 1.00 85.62 106 LEU A C 1
ATOM 854 O O . LEU A 1 106 ? -6.647 3.636 -9.733 1.00 85.62 106 LEU A O 1
ATOM 858 N N . LYS A 1 107 ? -5.002 2.111 -9.762 1.00 87.44 107 LYS A N 1
ATOM 859 C CA . LYS A 1 107 ? -5.719 1.132 -10.595 1.00 87.44 107 LYS A CA 1
ATOM 860 C C . LYS A 1 107 ? -6.638 0.219 -9.791 1.00 87.44 107 LYS A C 1
ATOM 862 O O . LYS A 1 107 ? -7.602 -0.299 -10.349 1.00 87.44 107 LYS A O 1
ATOM 867 N N . LEU A 1 108 ? -6.360 0.024 -8.502 1.00 85.56 108 LEU A N 1
ATOM 868 C CA . LEU A 1 108 ? -7.149 -0.843 -7.625 1.00 85.56 108 LEU A CA 1
ATOM 869 C C . LEU A 1 108 ? -8.306 -0.116 -6.942 1.00 85.56 108 LEU A C 1
ATOM 871 O O . LEU A 1 108 ? -9.358 -0.717 -6.758 1.00 85.56 108 LEU A O 1
ATOM 875 N N . THR A 1 109 ? -8.144 1.167 -6.619 1.00 84.44 109 THR A N 1
ATOM 876 C CA . THR A 1 109 ? -9.158 2.002 -5.953 1.00 84.44 109 THR A CA 1
ATOM 877 C C . THR A 1 109 ? -10.553 1.893 -6.593 1.00 84.44 109 THR A C 1
ATOM 879 O O . THR A 1 109 ? -11.510 1.701 -5.848 1.00 84.44 109 THR A O 1
ATOM 882 N N . PRO A 1 110 ? -10.725 1.919 -7.935 1.00 85.56 110 PRO A N 1
ATOM 883 C CA . PRO A 1 110 ? -12.048 1.780 -8.557 1.00 85.56 110 PRO A CA 1
ATOM 884 C C . PRO A 1 110 ? -12.724 0.416 -8.347 1.00 85.56 110 PRO A C 1
ATOM 886 O O . PRO A 1 110 ? -13.929 0.296 -8.549 1.00 85.56 110 PRO A O 1
ATOM 889 N N . LEU A 1 111 ? -11.966 -0.622 -7.975 1.00 82.50 111 LEU A N 1
ATOM 890 C CA . LEU A 1 111 ? -12.496 -1.955 -7.670 1.00 82.50 111 LEU A CA 1
ATOM 891 C C . LEU A 1 111 ? -13.018 -2.065 -6.232 1.00 82.50 111 LEU A C 1
ATOM 893 O O . LEU A 1 111 ? -13.637 -3.073 -5.894 1.00 82.50 111 LEU A O 1
ATOM 897 N N . ILE A 1 112 ? -12.751 -1.060 -5.395 1.00 81.56 112 ILE A N 1
ATOM 898 C CA . ILE A 1 112 ? -13.085 -1.034 -3.975 1.00 81.56 112 ILE A CA 1
ATOM 899 C C . ILE A 1 112 ? -14.153 0.046 -3.749 1.00 81.56 112 ILE A C 1
ATOM 901 O O . ILE A 1 112 ? -13.834 1.240 -3.747 1.00 81.56 112 ILE A O 1
ATOM 905 N N . PRO A 1 113 ? -15.427 -0.340 -3.556 1.00 80.50 113 PRO A N 1
ATOM 906 C CA . PRO A 1 113 ? -16.480 0.603 -3.197 1.00 80.50 113 PRO A CA 1
ATOM 907 C C . PRO A 1 113 ? -16.101 1.397 -1.940 1.00 80.50 113 PRO A C 1
ATOM 909 O O . PRO A 1 113 ? -15.523 0.846 -1.009 1.00 80.50 113 PRO A O 1
ATOM 912 N N . GLY A 1 114 ? -16.372 2.704 -1.935 1.00 80.94 114 GLY A N 1
ATOM 913 C CA . GLY A 1 114 ? -16.154 3.547 -0.754 1.00 80.94 114 GLY A CA 1
ATOM 914 C C . GLY A 1 114 ? -14.698 3.935 -0.454 1.00 80.94 114 GLY A C 1
ATOM 915 O O . GLY A 1 114 ? -14.470 4.757 0.431 1.00 80.94 114 GLY A O 1
ATOM 916 N N . MET A 1 115 ? -13.700 3.459 -1.211 1.00 82.56 115 MET A N 1
ATOM 917 C CA . MET A 1 115 ? -12.274 3.680 -0.895 1.00 82.56 115 MET A CA 1
ATOM 918 C C . MET A 1 115 ? -11.879 5.159 -0.741 1.00 82.56 115 MET A C 1
ATOM 920 O O . MET A 1 115 ? -11.113 5.513 0.156 1.00 82.56 115 MET A O 1
ATOM 924 N N . GLY A 1 116 ? -12.436 6.049 -1.570 1.00 81.62 116 GLY A N 1
ATOM 925 C CA . GLY A 1 116 ? -12.207 7.492 -1.438 1.00 81.62 116 GLY A CA 1
ATOM 926 C C . GLY A 1 116 ? -12.780 8.080 -0.142 1.00 81.62 116 GLY A C 1
ATOM 927 O O . GLY A 1 116 ? -12.125 8.893 0.510 1.00 81.62 116 GLY A O 1
ATOM 928 N N . ALA A 1 117 ? -13.976 7.638 0.263 1.00 82.62 117 ALA A N 1
ATOM 929 C CA . ALA A 1 117 ? -14.610 8.061 1.510 1.00 82.62 117 ALA A CA 1
ATOM 930 C C . ALA A 1 117 ? -13.829 7.549 2.727 1.00 82.62 117 ALA A C 1
ATOM 932 O O . ALA A 1 117 ? -13.581 8.316 3.657 1.00 82.62 117 ALA A O 1
ATOM 933 N N . ILE A 1 118 ? -13.362 6.297 2.673 1.00 81.69 118 ILE A N 1
ATOM 934 C CA . ILE A 1 118 ? -12.504 5.698 3.700 1.00 81.69 118 ILE A CA 1
ATOM 935 C C . ILE A 1 118 ? -11.229 6.521 3.858 1.00 81.69 118 ILE A C 1
ATOM 937 O O . ILE A 1 118 ? -10.937 6.975 4.958 1.00 81.69 118 ILE A O 1
ATOM 941 N N . ASN A 1 119 ? -10.491 6.785 2.776 1.00 81.81 119 ASN A N 1
ATOM 942 C CA . ASN A 1 119 ? -9.236 7.531 2.876 1.00 81.81 119 ASN A CA 1
ATOM 943 C C . ASN A 1 119 ? -9.443 8.909 3.533 1.00 81.81 119 ASN A C 1
ATOM 945 O O . ASN A 1 119 ? -8.738 9.262 4.476 1.00 81.81 119 ASN A O 1
ATOM 949 N N . ASN A 1 120 ? -10.475 9.649 3.116 1.00 82.12 120 ASN A N 1
ATOM 950 C CA . ASN A 1 120 ? -10.788 10.960 3.689 1.00 82.12 120 ASN A CA 1
ATOM 951 C C . ASN A 1 120 ? -11.176 10.885 5.174 1.00 82.12 120 ASN A C 1
ATOM 953 O O . ASN A 1 120 ? -10.674 11.672 5.979 1.00 82.12 120 ASN A O 1
ATOM 957 N N . ALA A 1 121 ? -12.035 9.935 5.550 1.00 81.06 121 ALA A N 1
ATOM 958 C CA . ALA A 1 121 ? -12.460 9.747 6.936 1.00 81.06 121 ALA A CA 1
ATOM 959 C C . ALA A 1 121 ? -11.277 9.400 7.851 1.00 81.06 121 ALA A C 1
ATOM 961 O O . ALA A 1 121 ? -11.166 9.917 8.962 1.00 81.06 121 ALA A O 1
ATOM 962 N N . MET A 1 122 ? -10.363 8.563 7.365 1.00 78.56 122 MET A N 1
ATOM 963 C CA . MET A 1 122 ? -9.227 8.075 8.139 1.00 78.56 122 MET A CA 1
ATOM 964 C C . MET A 1 122 ? -8.131 9.128 8.292 1.00 78.56 122 MET A C 1
ATOM 966 O O . MET A 1 122 ? -7.603 9.295 9.391 1.00 78.56 122 MET A O 1
ATOM 970 N N . ILE A 1 123 ? -7.837 9.898 7.240 1.00 80.44 123 ILE A N 1
ATOM 971 C CA . ILE A 1 123 ? -6.953 11.068 7.348 1.00 80.44 123 ILE A CA 1
ATOM 972 C C . ILE A 1 123 ? -7.537 12.083 8.342 1.00 80.44 123 ILE A C 1
ATOM 974 O O . ILE A 1 123 ? -6.817 12.559 9.219 1.00 80.44 123 ILE A O 1
ATOM 978 N N . GLY A 1 124 ? -8.847 12.353 8.280 1.00 78.12 124 GLY A N 1
ATOM 979 C CA . GLY A 1 124 ? -9.535 13.215 9.249 1.00 78.12 124 GLY A CA 1
ATOM 980 C C . GLY A 1 124 ? -9.488 12.689 10.690 1.00 78.12 124 GLY A C 1
ATOM 981 O O . GLY A 1 124 ? -9.470 13.476 11.633 1.00 78.12 124 GLY A O 1
ATOM 982 N N . ALA A 1 125 ? -9.408 11.370 10.873 1.00 77.69 125 ALA A N 1
ATOM 983 C CA . ALA A 1 125 ? -9.263 10.717 12.173 1.00 77.69 125 ALA A CA 1
ATOM 984 C C . ALA A 1 125 ? -7.811 10.673 12.697 1.00 77.69 125 ALA A C 1
ATOM 986 O O . ALA A 1 125 ? -7.570 10.115 13.769 1.00 77.69 125 ALA A O 1
ATOM 987 N N . GLY A 1 126 ? -6.845 11.248 11.972 1.00 78.88 126 GLY A N 1
ATOM 988 C CA . GLY A 1 126 ? -5.435 11.283 12.370 1.00 78.88 126 GLY A CA 1
ATOM 989 C C . GLY A 1 126 ? -4.627 10.048 11.962 1.00 78.88 126 GLY A C 1
ATOM 990 O O . GLY A 1 126 ? -3.545 9.822 12.508 1.00 78.88 126 GLY A O 1
ATOM 991 N N . ALA A 1 127 ? -5.120 9.242 11.016 1.00 83.06 127 ALA A N 1
ATOM 992 C CA . ALA A 1 127 ? -4.318 8.182 10.414 1.00 83.06 127 ALA A CA 1
ATOM 993 C C . ALA A 1 127 ? -3.145 8.769 9.615 1.00 83.06 127 ALA A C 1
ATOM 995 O O . ALA A 1 127 ? -3.244 9.839 9.014 1.00 83.06 127 ALA A O 1
ATOM 996 N N . PHE A 1 128 ? -2.034 8.035 9.557 1.00 81.56 128 PHE A N 1
ATOM 997 C CA . PHE A 1 128 ? -0.912 8.392 8.688 1.00 81.56 128 PHE A CA 1
ATOM 998 C C . PHE A 1 128 ? -1.231 8.186 7.210 1.00 81.56 128 PHE A C 1
ATOM 1000 O O . PHE A 1 128 ? -0.681 8.893 6.370 1.00 81.56 128 PHE A O 1
ATOM 1007 N N . GLY A 1 129 ? -2.080 7.204 6.910 1.00 81.81 129 GLY A N 1
ATOM 1008 C CA . GLY A 1 129 ? -2.497 6.868 5.560 1.00 81.81 129 GLY A CA 1
ATOM 1009 C C . GLY A 1 129 ? -3.278 5.561 5.502 1.00 81.81 129 GLY A C 1
ATOM 1010 O O . GLY A 1 129 ? -3.300 4.783 6.464 1.00 81.81 129 GLY A O 1
ATOM 1011 N N . CYS A 1 130 ? -3.904 5.340 4.351 1.00 83.00 130 CYS A N 1
ATOM 1012 C CA . CYS A 1 130 ? -4.607 4.112 3.996 1.00 83.00 130 CYS A CA 1
ATOM 1013 C C . CYS A 1 130 ? -3.953 3.529 2.749 1.00 83.00 130 CYS A C 1
ATOM 1015 O O . CYS A 1 130 ? -3.525 4.292 1.893 1.00 83.00 130 CYS A O 1
ATOM 1017 N N . SER A 1 131 ? -3.899 2.208 2.648 1.00 85.75 131 SER A N 1
ATOM 1018 C CA . SER A 1 131 ? -3.298 1.498 1.522 1.00 85.75 131 SER A CA 1
ATOM 1019 C C . SER A 1 131 ? -4.051 0.200 1.246 1.00 85.75 131 SER A C 1
ATOM 1021 O O . SER A 1 131 ? -4.734 -0.335 2.126 1.00 85.75 131 SER A O 1
ATOM 1023 N N . ILE A 1 132 ? -3.945 -0.316 0.025 1.00 84.19 132 ILE A N 1
ATOM 1024 C CA . ILE A 1 132 ? -4.564 -1.580 -0.382 1.00 84.19 132 ILE A CA 1
ATOM 1025 C C . ILE A 1 132 ? -3.546 -2.707 -0.204 1.00 84.19 132 ILE A C 1
ATOM 1027 O O . ILE A 1 132 ? -2.507 -2.760 -0.862 1.00 84.19 132 ILE A O 1
ATOM 1031 N N . SER A 1 133 ? -3.861 -3.651 0.674 1.00 79.94 133 SER A N 1
ATOM 1032 C CA . SER A 1 133 ? -3.053 -4.837 0.920 1.00 79.94 133 SER A CA 1
ATOM 1033 C C . SER A 1 133 ? -3.539 -6.020 0.095 1.00 79.94 133 SER A C 1
ATOM 1035 O O . SER A 1 133 ? -4.713 -6.380 0.103 1.00 79.94 133 SER A O 1
ATOM 1037 N N . GLY A 1 134 ? -2.581 -6.690 -0.543 1.00 69.50 134 GLY A N 1
ATOM 1038 C CA . GLY A 1 134 ? -2.797 -8.015 -1.108 1.00 69.50 134 GLY A CA 1
ATOM 1039 C C . GLY A 1 134 ? -3.586 -8.037 -2.416 1.00 69.50 134 GLY A C 1
ATOM 1040 O O . GLY A 1 134 ? -3.746 -7.038 -3.114 1.00 69.50 134 GLY A O 1
ATOM 1041 N N . ALA A 1 135 ? -3.998 -9.243 -2.801 1.00 67.69 135 ALA A N 1
ATOM 1042 C CA . ALA A 1 135 ? -4.798 -9.490 -4.005 1.00 67.69 135 ALA A CA 1
ATOM 1043 C C . ALA A 1 135 ? -6.291 -9.649 -3.681 1.00 67.69 135 ALA A C 1
ATOM 1045 O O . ALA A 1 135 ? -7.075 -10.020 -4.538 1.00 67.69 135 ALA A O 1
ATOM 1046 N N . ASP A 1 136 ? -6.644 -9.421 -2.435 1.00 71.00 136 ASP A N 1
ATOM 1047 C CA . ASP A 1 136 ? -7.949 -9.560 -1.808 1.00 71.00 136 ASP A CA 1
ATOM 1048 C C . ASP A 1 136 ? -8.598 -8.195 -1.561 1.00 71.00 136 ASP A C 1
ATOM 1050 O O . ASP A 1 136 ? -9.724 -8.124 -1.088 1.00 71.00 136 ASP A O 1
ATOM 1054 N N . LEU A 1 137 ? -7.907 -7.113 -1.946 1.00 82.44 137 LEU A N 1
ATOM 1055 C CA . LEU A 1 137 ? -8.377 -5.735 -1.826 1.00 82.44 137 LEU A CA 1
ATOM 1056 C C . LEU A 1 137 ? -8.673 -5.322 -0.372 1.00 82.44 137 LEU A C 1
ATOM 1058 O O . LEU A 1 137 ? -9.470 -4.416 -0.140 1.00 82.44 137 LEU A O 1
ATOM 1062 N N . THR A 1 138 ? -8.013 -5.954 0.607 1.00 84.19 138 THR A N 1
ATOM 1063 C CA . THR A 1 138 ? -8.096 -5.542 2.010 1.00 84.19 138 THR A CA 1
ATOM 1064 C C . THR A 1 138 ? -7.522 -4.143 2.168 1.00 84.19 138 THR A C 1
ATOM 1066 O O . THR A 1 138 ? -6.365 -3.888 1.834 1.00 84.19 138 THR A O 1
ATOM 1069 N N . THR A 1 139 ? -8.302 -3.240 2.750 1.00 85.19 139 THR A N 1
ATOM 1070 C CA . THR A 1 139 ? -7.824 -1.903 3.097 1.00 85.19 139 THR A CA 1
ATOM 1071 C C . THR A 1 139 ? -7.086 -1.959 4.426 1.00 85.19 139 THR A C 1
ATOM 1073 O O . THR A 1 139 ? -7.604 -2.476 5.417 1.00 85.19 139 THR A O 1
ATOM 1076 N N . VAL A 1 140 ? -5.874 -1.411 4.452 1.00 85.69 140 VAL A N 1
ATOM 1077 C CA . VAL A 1 140 ? -5.028 -1.294 5.639 1.00 85.69 140 VAL A CA 1
ATOM 1078 C C . VAL A 1 140 ? -4.839 0.171 5.980 1.00 85.69 140 VAL A C 1
ATOM 1080 O O . VAL A 1 140 ? -4.502 0.983 5.123 1.00 85.69 140 VAL A O 1
ATOM 1083 N N . VAL A 1 141 ? -5.002 0.498 7.253 1.00 85.19 141 VAL A N 1
ATOM 1084 C CA . VAL A 1 141 ? -4.792 1.844 7.785 1.00 85.19 141 VAL A CA 1
ATOM 1085 C C . VAL A 1 141 ? -3.702 1.795 8.827 1.00 85.19 141 VAL A C 1
ATOM 1087 O O . VAL A 1 141 ? -3.698 0.902 9.673 1.00 85.19 141 VAL A O 1
ATOM 1090 N N . VAL A 1 142 ? -2.798 2.772 8.773 1.00 84.19 142 VAL A N 1
ATOM 1091 C CA . VAL A 1 142 ? -1.688 2.912 9.715 1.00 84.19 142 VAL A CA 1
ATOM 1092 C C . VAL A 1 142 ? -1.857 4.171 10.560 1.00 84.19 142 VAL A C 1
ATOM 1094 O O . VAL A 1 142 ? -2.079 5.259 10.029 1.00 84.19 142 VAL A O 1
ATOM 1097 N N . MET A 1 143 ? -1.702 4.047 11.877 1.00 82.69 143 MET A N 1
ATOM 1098 C CA . MET A 1 143 ? -1.800 5.162 12.831 1.00 82.69 143 MET A CA 1
ATOM 1099 C C . MET A 1 143 ? -0.863 4.972 14.038 1.00 82.69 143 MET A C 1
ATOM 1101 O O . MET A 1 143 ? -0.331 3.885 14.244 1.00 82.69 143 MET A O 1
ATOM 1105 N N . ASN A 1 144 ? -0.606 6.026 14.820 1.00 78.25 144 ASN A N 1
ATOM 1106 C CA . ASN A 1 144 ? 0.331 6.018 15.965 1.00 78.25 144 ASN A CA 1
ATOM 1107 C C . ASN A 1 144 ? -0.323 5.857 17.340 1.00 78.25 144 ASN A C 1
ATOM 1109 O O . ASN A 1 144 ? 0.352 5.961 18.361 1.00 78.25 144 ASN A O 1
ATOM 1113 N N . SER A 1 145 ? -1.632 5.684 17.384 1.00 72.19 145 SER A N 1
ATOM 1114 C CA . SER A 1 145 ? -2.378 5.598 18.628 1.00 72.19 145 SER A CA 1
ATOM 1115 C C . SER A 1 145 ? -3.554 4.665 18.434 1.00 72.19 145 SER A C 1
ATOM 1117 O O . SER A 1 145 ? -4.074 4.534 17.328 1.00 72.19 145 SER A O 1
ATOM 1119 N N . GLU A 1 146 ? -4.002 4.046 19.518 1.00 65.56 146 GLU A N 1
ATOM 1120 C CA . GLU A 1 146 ? -5.199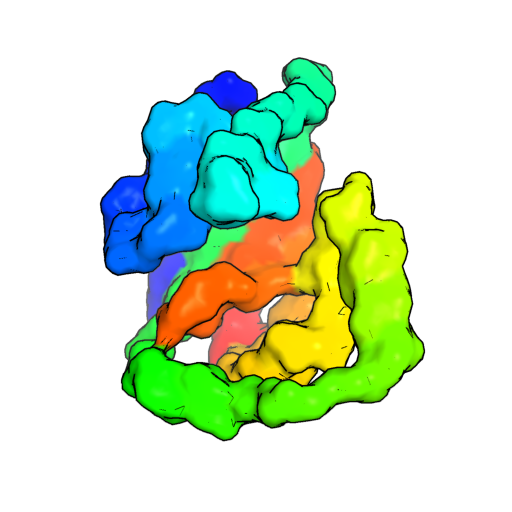 3.202 19.551 1.00 65.56 146 GLU A CA 1
ATOM 1121 C C . GLU A 1 146 ? -6.501 4.029 19.415 1.00 65.56 146 GLU A C 1
ATOM 1123 O O . GLU A 1 146 ? -7.552 3.655 19.931 1.00 65.56 146 GLU A O 1
ATOM 1128 N N . LEU A 1 147 ? -6.449 5.214 18.794 1.00 58.06 147 LEU A N 1
ATOM 1129 C CA . LEU A 1 147 ? -7.504 6.213 18.912 1.00 58.06 147 LEU A CA 1
ATOM 1130 C C . LEU A 1 147 ? -8.856 5.708 18.387 1.00 58.06 147 LEU A C 1
ATOM 1132 O O . LEU A 1 147 ? -9.087 5.547 17.189 1.00 58.06 147 LEU A O 1
ATOM 1136 N N . ARG A 1 148 ? -9.793 5.617 19.338 1.00 53.81 148 ARG A N 1
ATOM 1137 C CA . ARG A 1 148 ? -11.234 5.859 19.191 1.00 53.81 148 ARG A CA 1
ATOM 1138 C C . ARG A 1 148 ? -11.455 7.290 18.673 1.00 53.81 148 ARG A C 1
ATOM 1140 O O . ARG A 1 148 ? -11.770 8.193 19.444 1.00 53.81 148 ARG A O 1
ATOM 1147 N N . GLY A 1 149 ? -11.189 7.557 17.399 1.00 38.00 149 GLY A N 1
ATOM 1148 C CA . GLY A 1 149 ? -11.316 8.906 16.841 1.00 38.00 149 GLY A CA 1
ATOM 1149 C C . GLY A 1 149 ? -12.763 9.416 16.891 1.00 38.00 149 GLY A C 1
ATOM 1150 O O . GLY A 1 149 ? -13.620 8.881 16.190 1.00 38.00 149 GLY A O 1
ATOM 1151 N N . GLY A 1 150 ? -13.031 10.454 17.696 1.00 40.66 150 GLY A N 1
ATOM 1152 C CA . GLY A 1 150 ? -14.235 11.301 17.641 1.00 40.66 150 GLY A CA 1
ATOM 1153 C C . GLY A 1 150 ? -15.567 10.553 17.506 1.00 40.66 150 GLY A C 1
ATOM 1154 O O . GLY A 1 150 ? -16.228 10.676 16.475 1.00 40.66 150 GLY A O 1
ATOM 1155 N N . GLY A 1 151 ? -15.941 9.755 18.513 1.00 39.78 151 GLY A N 1
ATOM 1156 C CA . GLY A 1 151 ? -17.290 9.178 18.628 1.00 39.78 151 GLY A CA 1
ATOM 1157 C C . GLY A 1 151 ? -17.487 7.719 18.188 1.00 39.78 151 GLY A C 1
ATOM 1158 O O . GLY A 1 151 ? -18.621 7.356 17.913 1.00 39.78 151 GLY A O 1
ATOM 1159 N N . GLY A 1 152 ? -16.445 6.875 18.108 1.00 53.84 152 GLY A N 1
ATOM 1160 C CA . GLY A 1 152 ? -16.623 5.436 17.827 1.00 53.84 152 GLY A CA 1
ATOM 1161 C C . GLY A 1 152 ? -15.325 4.646 17.616 1.00 53.84 152 GLY A C 1
ATOM 1162 O O . GLY A 1 152 ? -14.232 5.220 17.636 1.00 53.84 152 GLY A O 1
ATOM 1163 N N . ASN A 1 153 ? -15.439 3.326 17.425 1.00 71.44 153 ASN A N 1
ATOM 1164 C CA . ASN A 1 153 ? -14.327 2.458 17.031 1.00 71.44 153 ASN A CA 1
ATOM 1165 C C . ASN A 1 153 ? -13.985 2.716 15.556 1.00 71.44 153 ASN A C 1
ATOM 1167 O O . ASN A 1 153 ? -14.856 2.697 14.691 1.00 71.44 153 ASN A O 1
ATOM 1171 N N . ILE A 1 154 ? -12.715 2.963 15.242 1.00 72.94 154 ILE A N 1
ATOM 1172 C CA . ILE A 1 154 ? -12.306 3.310 13.879 1.00 72.94 154 ILE A CA 1
ATOM 1173 C C . ILE A 1 154 ? -12.563 2.171 12.879 1.00 72.94 154 ILE A C 1
ATOM 1175 O O . ILE A 1 154 ? -12.882 2.423 11.720 1.00 72.94 154 ILE A O 1
ATOM 1179 N N . GLY A 1 155 ? -12.516 0.920 13.349 1.00 71.38 155 GLY A N 1
ATOM 1180 C CA . GLY A 1 155 ? -12.907 -0.240 12.555 1.00 71.38 155 GLY A CA 1
ATOM 1181 C C . GLY A 1 155 ? -14.389 -0.223 12.178 1.00 71.38 155 GLY A C 1
ATOM 1182 O O . GLY A 1 155 ? -14.723 -0.575 11.052 1.00 71.38 155 GLY A O 1
ATOM 1183 N N . GLU A 1 156 ? -15.270 0.252 13.064 1.00 76.06 156 GLU A N 1
ATOM 1184 C CA . GLU A 1 156 ? -16.705 0.405 12.773 1.00 76.06 156 GLU A CA 1
ATOM 1185 C C . GLU A 1 156 ? -16.928 1.489 11.719 1.00 76.06 156 GLU A C 1
ATOM 1187 O O . GLU A 1 156 ? -17.577 1.224 10.713 1.00 76.06 156 GLU A O 1
ATOM 1192 N N . LYS A 1 157 ? -16.289 2.657 11.872 1.00 74.75 157 LYS A N 1
ATOM 1193 C CA . LYS A 1 157 ? -16.360 3.743 10.878 1.00 74.75 157 LYS A CA 1
ATOM 1194 C C . LYS A 1 157 ? -15.868 3.313 9.498 1.00 74.75 157 LYS A C 1
ATOM 1196 O O . LYS A 1 157 ? -16.439 3.706 8.487 1.00 74.75 157 LYS A O 1
ATOM 1201 N N . MET A 1 158 ? -14.812 2.502 9.438 1.00 75.56 158 MET A N 1
ATOM 1202 C CA . MET A 1 158 ? -14.354 1.946 8.167 1.00 75.56 158 MET A CA 1
ATOM 1203 C C . MET A 1 158 ? -15.358 0.952 7.583 1.00 75.56 158 MET A C 1
ATOM 1205 O O . MET A 1 158 ? -15.570 0.964 6.379 1.00 75.56 158 MET A O 1
ATOM 1209 N N . VAL A 1 159 ? -15.973 0.102 8.411 1.00 77.31 159 VAL A N 1
ATOM 1210 C CA . VAL A 1 159 ? -17.013 -0.836 7.963 1.00 77.31 159 VAL A CA 1
ATOM 1211 C C . VAL A 1 159 ? -18.258 -0.106 7.456 1.00 77.31 159 VAL A C 1
ATOM 1213 O O . VAL A 1 159 ? -18.853 -0.576 6.495 1.00 77.31 159 VAL A O 1
ATOM 1216 N N . GLU A 1 160 ? -18.633 1.021 8.060 1.00 75.38 160 GLU A N 1
ATOM 1217 C CA . GLU A 1 160 ? -19.739 1.878 7.606 1.00 75.38 160 GLU A CA 1
ATOM 1218 C C . GLU A 1 160 ? -19.439 2.609 6.290 1.00 75.38 160 GLU A C 1
ATOM 1220 O O . GLU A 1 160 ? -20.353 2.892 5.522 1.00 75.38 160 GLU A O 1
ATOM 1225 N N . ALA A 1 161 ? -18.171 2.939 6.033 1.00 72.19 161 ALA A N 1
ATOM 1226 C CA . ALA A 1 161 ? -17.753 3.693 4.849 1.00 72.19 161 ALA A CA 1
ATOM 1227 C C . ALA A 1 161 ? -17.607 2.841 3.571 1.00 72.19 161 ALA A C 1
ATOM 1229 O O . ALA A 1 161 ? -17.387 3.401 2.494 1.00 72.19 161 ALA A O 1
ATOM 1230 N N . PHE A 1 162 ? -17.693 1.518 3.695 1.00 69.19 162 PHE A N 1
ATOM 1231 C CA . PHE A 1 162 ? -17.650 0.552 2.598 1.00 69.19 162 PHE A CA 1
ATOM 1232 C C . PHE A 1 162 ? -19.050 0.205 2.078 1.00 69.19 162 PHE A C 1
ATOM 1234 O O . PHE A 1 162 ? -19.191 0.091 0.838 1.00 69.19 162 PHE A O 1
#

Foldseek 3Di:
DDKDKDKDQPDDPPPVPAPPDPVRPVCRVPPDDKDFPDVVVTDIDHDDDDNVFMKMKMKDFDPDFDDLVVLVVLADPDDDPVLVCQQVVCPVPDLVNAARNPGRCVSCVVVDQLSVVLQVVLVVQQWSGWHQDHNRRIIMTMHGDCDPRDPGRNNVVNVVSD

Sequence (162 aa):
MSFLMGCFRNRSIFLLGWIQRRKYRAPSIMGGFVLIRSYDPLDIIRLRFPMQKELFFVLVNPKFEAPTKKIRAVFPSEIAILDHISNSSQSGSLGKALSSDRIVELKLTPLIPGMGAINNAMIGAGAFGCSISGADLTTVVVMNSELRGGGGNIGEKMVEAF

InterPro domains:
  IPR036554 GHMP kinase, C-terminal domain superfamily [G3DSA:3.30.70.890] (50-162)
  IPR036554 GHMP kinase, C-terminal domain superfamily [SSF55060] (54-148)

Secondary structure (DSSP, 8-state):
-EEEEEEESSS----TTS--SGGGHHHHHH-S-EEEEEETTEEEEEPPPPTT--EEEEEEE-S----HHHHHHTS-S---HHHHHHHHHHTT-HHHHHT--TTTHHHHGGGSTTHHHHHHHHHHTT-SEEEEETTTTEEEEEESS----SSS-HHHHHHHT-

Organism: NCBI:txid39325

Radius of gyration: 15.98 Å; chains: 1; bounding box: 40×31×41 Å